Protein 2V7S (pdb70)

Structure (mmCIF, N/CA/C/O backbone):
data_2V7S
#
_entry.id   2V7S
#
_cell.length_a   105.000
_cell.length_b   49.820
_cell.length_c   42.210
_cell.angle_alpha   90.00
_cell.angle_beta   99.43
_cell.angle_gamma   90.00
#
_symmetry.space_group_name_H-M   'C 1 2 1'
#
loop_
_entity.id
_entity.type
_entity.pdbx_description
1 polymer 'PROBABLE CONSERVED LIPOPROTEIN LPPA'
2 non-polymer GLYCEROL
3 water water
#
loop_
_atom_site.group_PDB
_atom_site.id
_atom_site.type_symbol
_atom_site.label_atom_id
_atom_site.label_alt_id
_atom_site.label_comp_id
_atom_site.label_asym_id
_atom_site.label_entity_id
_atom_site.label_seq_id
_atom_site.pdbx_PDB_ins_code
_atom_site.Cartn_x
_atom_site.Cartn_y
_atom_site.Cartn_z
_atom_site.occupancy
_atom_site.B_iso_or_equiv
_atom_site.auth_seq_id
_atom_site.auth_comp_id
_atom_site.auth_asym_id
_atom_site.auth_atom_id
_atom_site.pdbx_PDB_model_num
ATOM 1 N N . PRO A 1 35 ? 16.071 -39.663 0.329 1.00 15.22 39 PRO A N 1
ATOM 2 C CA . PRO A 1 35 ? 14.732 -39.790 0.913 1.00 13.70 39 PRO A CA 1
ATOM 3 C C . PRO A 1 35 ? 14.732 -40.624 2.215 1.00 13.82 39 PRO A C 1
ATOM 4 O O . PRO A 1 35 ? 15.496 -41.586 2.336 1.00 13.31 39 PRO A O 1
ATOM 8 N N . ASP A 1 36 ? 13.900 -40.270 3.198 1.00 13.28 40 ASP A N 1
ATOM 9 C CA . ASP A 1 36 ? 13.827 -41.119 4.384 1.00 12.22 40 ASP A CA 1
ATOM 10 C C . ASP A 1 36 ? 12.875 -42.267 4.097 1.00 10.98 40 ASP A C 1
ATOM 11 O O . ASP A 1 36 ? 12.300 -42.326 3.015 1.00 10.34 40 ASP A O 1
ATOM 16 N N . THR A 1 37 ? 12.736 -43.208 5.022 1.00 10.47 41 THR A N 1
ATOM 17 C CA . THR A 1 37 ? 11.760 -44.319 4.811 1.00 10.56 41 THR A CA 1
ATOM 18 C C . THR A 1 37 ? 10.335 -43.909 4.497 1.00 10.46 41 THR A C 1
ATOM 19 O O . THR A 1 37 ? 9.662 -44.548 3.657 1.00 11.41 41 THR A O 1
ATOM 23 N N . SER A 1 38 ? 9.817 -42.863 5.137 1.00 10.52 42 SER A N 1
ATOM 24 C CA . SER A 1 38 ? 8.433 -42.503 4.826 1.00 11.17 42 SER A CA 1
ATOM 25 C C . SER A 1 38 ? 8.282 -42.056 3.372 1.00 12.58 42 SER A C 1
ATOM 26 O O . SER A 1 38 ? 7.285 -42.373 2.741 1.00 11.40 42 SER A O 1
ATOM 29 N N . ARG A 1 39 ? 9.281 -41.346 2.854 1.00 13.86 43 ARG A N 1
ATOM 30 C CA . ARG A 1 39 ? 9.272 -40.877 1.452 1.00 15.62 43 ARG A CA 1
ATOM 31 C C . ARG A 1 39 ? 9.413 -42.052 0.469 1.00 15.31 43 ARG A C 1
ATOM 32 O O . ARG A 1 39 ? 8.662 -42.157 -0.487 1.00 17.21 43 ARG A O 1
ATOM 37 N N . ARG A 1 40 ? 10.376 -42.924 0.715 1.00 16.02 44 ARG A N 1
ATOM 38 C CA . ARG A 1 40 ? 10.554 -44.142 -0.080 1.00 17.42 44 ARG A CA 1
ATOM 39 C C . ARG A 1 40 ? 9.270 -44.971 -0.156 1.00 18.10 44 ARG A C 1
ATOM 40 O O . ARG A 1 40 ? 8.785 -45.286 -1.249 1.00 19.16 44 ARG A O 1
ATOM 48 N N . LEU A 1 41 ? 8.686 -45.2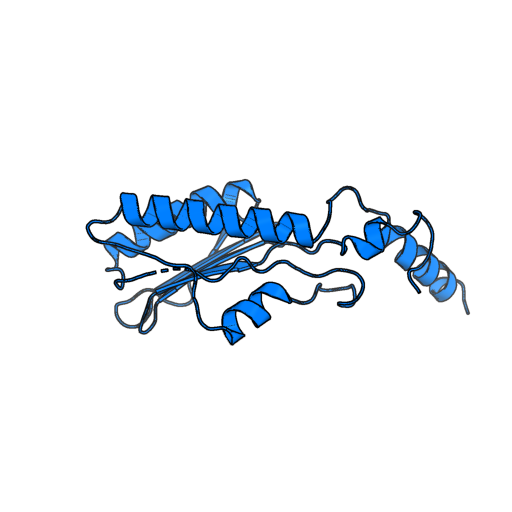97 0.990 1.00 18.44 45 LEU A N 1
ATOM 49 C CA . LEU A 1 41 ? 7.403 -46.034 0.984 1.00 19.37 45 LEU A CA 1
ATOM 50 C C . LEU A 1 41 ? 6.230 -45.329 0.309 1.00 20.47 45 LEU A C 1
ATOM 51 O O . LEU A 1 41 ? 5.445 -45.986 -0.401 1.00 20.60 45 LEU A O 1
ATOM 56 N N . THR A 1 42 ? 6.069 -44.020 0.536 1.00 20.75 46 THR A N 1
ATOM 57 C CA . THR A 1 42 ? 4.988 -43.268 -0.117 1.00 21.54 46 THR A CA 1
ATOM 58 C C . THR A 1 42 ? 5.125 -43.353 -1.653 1.00 21.66 46 THR A C 1
ATOM 59 O O . THR A 1 42 ? 4.124 -43.449 -2.359 1.00 22.05 46 THR A O 1
ATOM 63 N N . GLY A 1 43 ? 6.365 -43.316 -2.147 1.00 22.33 47 GLY A N 1
ATOM 64 C CA . GLY A 1 43 ? 6.674 -43.539 -3.574 1.00 23.02 47 GLY A CA 1
ATOM 65 C C . GLY A 1 43 ? 6.229 -44.915 -4.049 1.00 23.24 47 GLY A C 1
ATOM 66 O O . GLY A 1 43 ? 5.662 -45.052 -5.133 1.00 23.40 47 GLY A O 1
ATOM 67 N N . GLU A 1 44 ? 6.468 -45.941 -3.237 1.00 22.56 48 GLU A N 1
ATOM 68 C CA . GLU A 1 44 ? 6.006 -47.286 -3.554 1.00 22.31 48 GLU A CA 1
ATOM 69 C C . GLU A 1 44 ? 4.493 -47.323 -3.581 1.00 22.18 48 GLU A C 1
ATOM 70 O O . GLU A 1 44 ? 3.894 -47.983 -4.419 1.00 21.51 48 GLU A O 1
ATOM 76 N N . GLN A 1 45 ? 3.881 -46.575 -2.667 1.00 21.69 49 GLN A N 1
ATOM 77 C CA . GLN A 1 45 ? 2.442 -46.583 -2.524 1.00 20.65 49 GLN A CA 1
ATOM 78 C C . GLN A 1 45 ? 1.692 -45.881 -3.659 1.00 20.79 49 GLN A C 1
ATOM 79 O O . GLN A 1 45 ? 0.530 -46.172 -3.849 1.00 20.65 49 GLN A O 1
ATOM 85 N N . LYS A 1 46 ? 2.333 -44.927 -4.343 1.00 20.94 50 LYS A N 1
ATOM 86 C CA . LYS A 1 46 ? 1.758 -44.290 -5.540 1.00 23.19 50 LYS A CA 1
ATOM 87 C C . LYS A 1 46 ? 1.516 -45.362 -6.588 1.00 21.78 50 LYS A C 1
ATOM 88 O O . LYS A 1 46 ? 0.471 -45.385 -7.256 1.00 21.59 50 LYS A O 1
ATOM 94 N N . ILE A 1 47 ? 2.498 -46.249 -6.731 1.00 20.60 51 ILE A N 1
ATOM 95 C CA . ILE A 1 47 ? 2.401 -47.311 -7.701 1.00 21.39 51 ILE A CA 1
ATOM 96 C C . ILE A 1 47 ? 1.300 -48.283 -7.271 1.00 20.84 51 ILE A C 1
ATOM 97 O O . ILE A 1 47 ? 0.439 -48.631 -8.058 1.00 20.51 51 ILE A O 1
ATOM 102 N N . GLN A 1 48 ? 1.323 -48.694 -6.007 1.00 21.21 52 GLN A N 1
ATOM 103 C CA . GLN A 1 48 ? 0.293 -49.584 -5.465 1.00 21.36 52 GLN A CA 1
ATOM 104 C C . GLN A 1 48 ? -1.138 -49.037 -5.606 1.00 20.69 52 GLN A C 1
ATOM 105 O O . GLN A 1 48 ? -2.078 -49.801 -5.870 1.00 19.91 52 GLN A O 1
ATOM 111 N N . LEU A 1 49 ? -1.297 -47.737 -5.409 1.00 20.65 53 LEU A N 1
ATOM 112 C CA . LEU A 1 49 ? -2.603 -47.082 -5.525 1.00 22.64 53 LEU A CA 1
ATOM 113 C C . LEU A 1 49 ? -3.148 -47.280 -6.935 1.00 21.58 53 LEU A C 1
ATOM 114 O O . LEU A 1 49 ? -4.277 -47.753 -7.138 1.00 21.97 53 LEU A O 1
ATOM 119 N N . ILE A 1 50 ? -2.337 -46.913 -7.915 1.00 21.33 54 ILE A N 1
ATOM 120 C CA . ILE A 1 50 ? -2.704 -47.120 -9.313 1.00 22.06 54 ILE A CA 1
ATOM 121 C C . ILE A 1 50 ? -3.042 -48.586 -9.591 1.00 21.72 54 ILE A C 1
ATOM 122 O O . ILE A 1 50 ? -4.116 -48.888 -10.130 1.00 22.03 54 ILE A O 1
ATOM 127 N N . ASP A 1 51 ? -2.154 -49.494 -9.187 1.00 22.59 55 ASP A N 1
ATOM 128 C CA . ASP A 1 51 ? -2.328 -50.924 -9.467 1.00 22.11 55 ASP A CA 1
ATOM 129 C C . ASP A 1 51 ? -3.621 -51.456 -8.854 1.00 22.09 55 ASP A C 1
ATOM 130 O O . ASP A 1 51 ? -4.350 -52.250 -9.475 1.00 19.90 55 ASP A O 1
ATOM 135 N N . SER A 1 52 ? -3.947 -50.981 -7.655 1.00 21.77 56 SER A N 1
ATOM 136 C CA . SER A 1 52 ? -5.190 -51.420 -7.007 1.00 22.84 56 SER A CA 1
ATOM 137 C C . SER A 1 52 ? -6.471 -50.942 -7.713 1.00 21.90 56 SER A C 1
ATOM 138 O O . SER A 1 52 ? -7.566 -51.425 -7.408 1.00 22.22 56 SER A O 1
ATOM 149 N N . ARG A 1 54 ? -6.676 -50.772 -11.205 1.00 20.66 58 ARG A N 1
ATOM 150 C CA . ARG A 1 54 ? -6.727 -51.448 -12.507 1.00 20.91 58 ARG A CA 1
ATOM 151 C C . ARG A 1 54 ? -8.012 -52.267 -12.732 1.00 22.46 58 ARG A C 1
ATOM 152 O O . ARG A 1 54 ? -8.724 -52.114 -13.758 1.00 22.01 58 ARG A O 1
ATOM 160 N N . ASN A 1 55 ? -8.358 -53.084 -11.749 1.00 22.48 59 ASN A N 1
ATOM 161 C CA . ASN A 1 55 ? -9.614 -53.847 -11.792 1.00 24.27 59 ASN A CA 1
ATOM 162 C C . ASN A 1 55 ? -10.916 -53.064 -12.095 1.00 23.96 59 ASN A C 1
ATOM 163 O O . ASN A 1 55 ? -11.941 -53.667 -12.421 1.00 23.12 59 ASN A O 1
ATOM 168 N N . LYS A 1 56 ? -10.897 -51.736 -11.964 1.00 23.92 60 LYS A N 1
ATOM 169 C CA . LYS A 1 56 ? -12.112 -50.959 -12.153 1.00 24.15 60 LYS A CA 1
ATOM 170 C C . LYS A 1 56 ? -12.406 -50.676 -13.613 1.00 23.39 60 LYS A C 1
ATOM 171 O O . LYS A 1 56 ? -13.503 -50.213 -13.938 1.00 22.27 60 LYS A O 1
ATOM 177 N N . GLY A 1 57 ? -11.436 -50.897 -14.499 1.00 21.88 61 GLY A N 1
ATOM 178 C CA . GLY A 1 57 ? -11.673 -50.503 -15.884 1.00 21.14 61 GLY A CA 1
ATOM 179 C C . GLY A 1 57 ? -11.384 -49.036 -16.123 1.00 20.61 61 GLY A C 1
ATOM 180 O O . GLY A 1 57 ? -11.026 -48.325 -15.191 1.00 19.89 61 GLY A O 1
ATOM 181 N N . SER A 1 58 ? -11.557 -48.586 -17.374 1.00 20.11 62 SER A N 1
ATOM 182 C CA . SER A 1 58 ? -11.123 -47.248 -17.816 1.00 18.65 62 SER A CA 1
ATOM 183 C C . SER A 1 58 ? -12.157 -46.171 -17.552 1.00 18.80 62 SER A C 1
ATOM 184 O O . SER A 1 58 ? -13.347 -46.436 -17.458 1.00 18.31 62 SER A O 1
ATOM 187 N N . TYR A 1 59 ? -11.656 -44.958 -17.432 1.00 18.82 63 TYR A N 1
ATOM 188 C CA . TYR A 1 59 ? -12.456 -43.761 -17.405 1.00 18.87 63 TYR A CA 1
ATOM 189 C C . TYR A 1 59 ? -13.305 -43.663 -18.667 1.00 19.33 63 TYR A C 1
ATOM 190 O O . TYR A 1 59 ? -14.444 -43.288 -18.598 1.00 19.58 63 TYR A O 1
ATOM 199 N N . GLU A 1 60 ? -12.727 -44.002 -19.820 1.00 19.23 64 GLU A N 1
ATOM 200 C CA . GLU A 1 60 ? -13.436 -43.921 -21.103 1.00 20.36 64 GLU A CA 1
ATOM 201 C C . GLU A 1 60 ? -14.630 -44.860 -21.122 1.00 19.08 64 GLU A C 1
ATOM 202 O O . GLU A 1 60 ? -15.687 -44.480 -21.585 1.00 18.56 64 GLU A O 1
ATOM 208 N N . ALA A 1 61 ? -14.469 -46.079 -20.606 1.00 17.28 65 ALA A N 1
ATOM 209 C CA . ALA A 1 61 ? -15.610 -47.010 -20.550 1.00 17.23 65 ALA A CA 1
ATOM 210 C C . ALA A 1 61 ? -16.654 -46.502 -19.562 1.00 17.66 65 ALA A C 1
ATOM 211 O O . ALA A 1 61 ? -17.853 -46.564 -19.814 1.00 18.25 65 ALA A O 1
ATOM 213 N N . ALA A 1 62 ? -16.200 -46.037 -18.415 1.00 16.61 66 ALA A N 1
ATOM 214 C CA . ALA A 1 62 ? -17.120 -45.546 -17.384 1.00 18.42 66 ALA A CA 1
ATOM 215 C C . ALA A 1 62 ? -17.969 -44.376 -17.856 1.00 18.38 66 ALA A C 1
ATOM 216 O O . ALA A 1 62 ? -19.105 -44.256 -17.435 1.00 19.39 66 ALA A O 1
ATOM 218 N N . ARG A 1 63 ? -17.381 -43.488 -18.650 1.00 19.28 67 ARG A N 1
ATOM 219 C CA . ARG A 1 63 ? -18.058 -42.283 -19.129 1.00 22.26 67 ARG A CA 1
ATOM 220 C C . ARG A 1 63 ? -19.151 -42.691 -20.103 1.00 22.00 67 ARG A C 1
ATOM 221 O O . ARG A 1 63 ? -20.257 -42.149 -20.063 1.00 22.45 67 ARG A O 1
ATOM 229 N N . GLU A 1 64 ? -18.828 -43.642 -20.980 1.00 20.89 68 GLU A N 1
ATOM 230 C CA . GLU A 1 64 ? -19.800 -44.231 -21.901 1.00 23.09 68 GL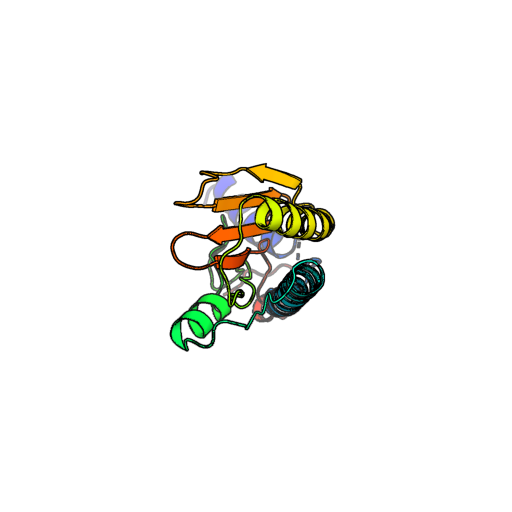U A CA 1
ATOM 231 C C . GLU A 1 64 ? -21.021 -44.827 -21.173 1.00 20.85 68 GLU A C 1
ATOM 232 O O . GLU A 1 64 ? -22.193 -44.570 -21.544 1.00 21.40 68 GLU A O 1
ATOM 238 N N . ARG A 1 65 ? -20.742 -45.605 -20.143 1.00 18.80 69 ARG A N 1
ATOM 239 C CA . ARG A 1 65 ? -21.764 -46.298 -19.373 1.00 19.54 69 ARG A CA 1
ATOM 240 C C . ARG A 1 65 ? -22.603 -45.336 -18.540 1.00 18.50 69 ARG A C 1
ATOM 241 O O . ARG A 1 65 ? -23.803 -45.528 -18.361 1.00 17.27 69 ARG A O 1
ATOM 249 N N . LEU A 1 66 ? -21.955 -44.300 -18.035 1.00 19.39 70 LEU A N 1
ATOM 250 C CA . LEU A 1 66 ? -22.678 -43.310 -17.269 1.00 20.91 70 LEU A CA 1
ATOM 251 C C . LEU A 1 66 ? -23.562 -42.494 -18.169 1.00 20.42 70 LEU A C 1
ATOM 252 O O . LEU A 1 66 ? -24.663 -42.141 -17.770 1.00 20.4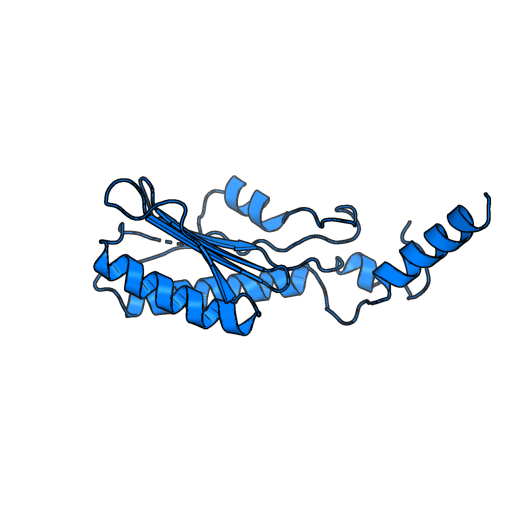5 70 LEU A O 1
ATOM 257 N N . THR A 1 67 ? -23.097 -42.195 -19.381 1.00 20.28 71 THR A N 1
ATOM 258 C CA . THR A 1 67 ? -23.972 -41.483 -20.349 1.00 21.58 71 THR A CA 1
ATOM 259 C C . THR A 1 67 ? -25.183 -42.342 -20.719 1.00 20.98 71 THR A C 1
ATOM 260 O O . THR A 1 67 ? -26.313 -41.819 -20.816 1.00 21.88 71 THR A O 1
ATOM 264 N N . ALA A 1 68 ? -24.961 -43.646 -20.904 1.00 19.99 72 ALA A N 1
ATOM 265 C CA . ALA A 1 68 ? -26.087 -44.589 -21.123 1.00 21.07 72 ALA A CA 1
ATOM 266 C C . ALA A 1 68 ? -27.074 -44.554 -19.942 1.00 21.07 72 ALA A C 1
ATOM 267 O O . ALA A 1 68 ? -28.273 -44.651 -20.136 1.00 21.02 72 ALA A O 1
ATOM 269 N N . THR A 1 69 ? -26.557 -44.438 -18.734 1.00 20.69 73 THR A N 1
ATOM 270 C CA . THR A 1 69 ? -27.422 -44.400 -17.542 1.00 21.40 73 THR A CA 1
ATOM 271 C C . THR A 1 69 ? -28.223 -43.107 -17.518 1.00 20.84 73 THR A C 1
ATOM 272 O O . THR A 1 69 ? -29.396 -43.108 -17.148 1.00 20.93 73 THR A O 1
ATOM 276 N N . ALA A 1 70 ? -27.590 -42.004 -17.907 1.00 20.41 74 ALA A N 1
ATOM 277 C CA . ALA A 1 70 ? -28.317 -40.731 -17.986 1.00 21.21 74 ALA A CA 1
ATOM 278 C C . ALA A 1 70 ? -29.487 -40.847 -18.951 1.00 21.61 74 ALA A C 1
ATOM 279 O O . ALA A 1 70 ? -30.583 -40.334 -18.638 1.00 20.54 74 ALA A O 1
ATOM 281 N N . ARG A 1 71 ? -29.239 -41.458 -20.126 1.00 21.05 75 ARG A N 1
ATOM 282 C CA . ARG A 1 71 ? -30.292 -41.747 -21.133 1.00 21.88 75 ARG A CA 1
ATOM 283 C C . ARG A 1 71 ? -31.414 -42.568 -20.484 1.00 21.21 75 ARG A C 1
ATOM 284 O O . ARG A 1 71 ? -32.586 -42.253 -20.622 1.00 20.42 75 ARG A O 1
ATOM 292 N N . ILE A 1 72 ? -31.042 -43.629 -19.782 1.00 19.55 76 ILE A N 1
ATOM 293 C CA . ILE A 1 72 ? -32.041 -44.480 -19.140 1.00 19.94 76 ILE A CA 1
ATOM 294 C C . ILE A 1 72 ? -32.930 -43.672 -18.193 1.00 20.21 76 ILE A C 1
ATOM 295 O O . ILE A 1 72 ? -34.173 -43.844 -18.191 1.00 20.65 76 ILE A O 1
ATOM 300 N N . ILE A 1 73 ? -32.299 -42.852 -17.357 1.00 19.01 77 ILE A N 1
ATOM 301 C CA . ILE A 1 73 ? -33.042 -42.032 -16.390 1.00 20.02 77 ILE A CA 1
ATOM 302 C C . ILE A 1 73 ? -33.970 -41.055 -17.140 1.00 20.15 77 ILE A C 1
ATOM 303 O O . ILE A 1 73 ? -35.151 -40.920 -16.800 1.00 19.58 77 ILE A O 1
ATOM 308 N N . ALA A 1 74 ? -33.399 -40.343 -18.109 1.00 19.57 78 ALA A N 1
ATOM 309 C CA . ALA A 1 74 ? -34.131 -39.319 -18.855 1.00 21.01 78 ALA A CA 1
ATOM 310 C C . ALA A 1 74 ? -35.332 -39.952 -19.570 1.00 20.65 78 ALA A C 1
ATOM 311 O O . ALA A 1 74 ? -36.416 -39.371 -19.576 1.00 22.36 78 ALA A O 1
ATOM 313 N N . ASP A 1 75 ? -35.137 -41.125 -20.172 1.00 19.28 79 ASP A N 1
ATOM 314 C CA . ASP A 1 75 ? -36.219 -41.860 -20.857 1.00 21.38 79 ASP A CA 1
ATOM 315 C C . ASP A 1 75 ? -37.337 -42.275 -19.912 1.00 20.87 79 ASP A C 1
A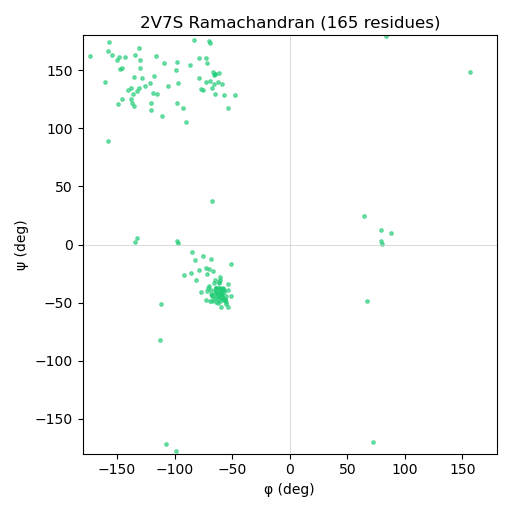TOM 316 O O . ASP A 1 75 ? -38.494 -42.061 -20.217 1.00 22.64 79 ASP A O 1
ATOM 321 N N . ARG A 1 76 ? -36.980 -42.831 -18.774 1.00 20.59 80 ARG A N 1
ATOM 322 C CA . ARG A 1 76 ? -37.921 -43.259 -17.744 1.00 21.94 80 ARG A CA 1
ATOM 323 C C . ARG A 1 76 ? -38.656 -42.011 -17.179 1.00 21.58 80 ARG A C 1
ATOM 324 O O . ARG A 1 76 ? -39.859 -42.042 -16.927 1.00 20.72 80 ARG A O 1
ATOM 332 N N . VAL A 1 77 ? -37.920 -40.913 -17.015 1.00 22.27 81 VAL A N 1
ATOM 333 C CA . VAL A 1 77 ? -38.535 -39.672 -16.514 1.00 24.14 81 VAL A CA 1
ATOM 334 C C . VAL A 1 77 ? -39.567 -39.162 -17.504 1.00 25.16 81 VAL A C 1
ATOM 335 O O . VAL A 1 77 ? -40.701 -38.864 -17.133 1.00 25.59 81 VAL A O 1
ATOM 339 N N . SER A 1 78 ? -39.173 -39.077 -18.764 1.00 26.87 82 SER A N 1
ATOM 340 C CA . SER A 1 78 ? -40.064 -38.634 -19.840 1.00 28.30 82 SER A CA 1
ATOM 341 C C . SER A 1 78 ? -41.268 -39.559 -20.013 1.00 28.92 82 SER A C 1
ATOM 342 O O . SER A 1 78 ? -42.368 -39.095 -20.345 1.00 30.58 82 SER A O 1
ATOM 345 N N . ALA A 1 79 ? -41.086 -40.854 -19.770 1.00 28.40 83 ALA A N 1
ATOM 346 C CA . ALA A 1 79 ? -42.200 -41.794 -19.893 1.00 28.99 83 ALA A CA 1
ATOM 347 C C . ALA A 1 79 ? -43.150 -41.776 -18.679 1.00 29.23 83 ALA A C 1
ATOM 348 O O . ALA A 1 79 ? -44.324 -42.147 -18.785 1.00 29.51 83 ALA A O 1
ATOM 350 N N . ALA A 1 80 ? -42.658 -41.312 -17.535 1.00 28.87 84 ALA A N 1
ATOM 351 C CA . ALA A 1 80 ? -43.472 -41.241 -16.325 1.00 28.46 84 ALA A CA 1
ATOM 352 C C . ALA A 1 80 ? -44.274 -39.935 -16.303 1.00 28.42 84 ALA A C 1
ATOM 353 O O . ALA A 1 80 ? -45.323 -39.854 -15.651 1.00 27.81 84 ALA A O 1
ATOM 355 N N . ILE A 1 81 ? -43.778 -38.922 -17.016 1.00 28.05 85 ILE A N 1
ATOM 356 C CA . ILE A 1 81 ? -44.325 -37.553 -16.933 1.00 29.42 85 ILE A CA 1
ATOM 357 C C . ILE A 1 81 ? -44.855 -36.995 -18.271 1.00 29.30 85 ILE A C 1
ATOM 358 O O . ILE A 1 81 ? -44.060 -36.750 -19.199 1.00 28.51 85 ILE A O 1
ATOM 363 N N . PRO A 1 82 ? -46.193 -36.731 -18.337 1.00 30.21 86 PRO A N 1
ATOM 364 C CA . PRO A 1 82 ? -46.943 -36.352 -19.550 1.00 30.22 86 PRO A CA 1
ATOM 365 C C . PRO A 1 82 ? -46.347 -35.163 -20.258 1.00 30.05 86 PRO A C 1
ATOM 366 O O . PRO A 1 82 ? -46.251 -34.068 -19.678 1.00 30.89 86 PRO A O 1
ATOM 370 N N . GLY A 1 83 ? -45.905 -35.381 -21.486 1.00 29.23 87 GLY A N 1
ATOM 371 C CA . GLY A 1 83 ? -45.379 -34.290 -22.294 1.00 28.42 87 GLY A CA 1
ATOM 372 C C . GLY A 1 83 ? -43.942 -33.896 -21.990 1.00 27.91 87 GLY A C 1
ATOM 373 O O . GLY A 1 83 ? -43.424 -32.971 -22.612 1.00 28.08 87 GLY A O 1
ATOM 374 N N . GLN A 1 84 ? -43.286 -34.576 -21.043 1.00 26.34 88 GLN A N 1
ATOM 375 C CA . GLN A 1 84 ? -41.869 -34.277 -20.802 1.00 25.64 88 GLN A CA 1
ATOM 376 C C . GLN A 1 84 ? -40.984 -34.815 -21.937 1.00 24.67 88 GLN A C 1
ATOM 377 O O . GLN A 1 84 ? -41.231 -35.886 -22.495 1.00 23.98 88 GLN A O 1
ATOM 383 N N . THR A 1 85 ? -39.994 -34.020 -22.314 1.00 22.93 89 THR A N 1
ATOM 384 C CA . THR A 1 85 ? -39.031 -34.397 -23.339 1.00 22.07 89 THR A CA 1
ATOM 385 C C . THR A 1 85 ? -37.597 -34.117 -22.811 1.00 21.34 89 THR A C 1
ATOM 386 O O . THR A 1 85 ? -37.415 -33.450 -21.785 1.00 19.41 89 THR A O 1
ATOM 390 N N . TRP A 1 86 ? -36.597 -34.614 -23.521 1.00 20.58 90 TRP A N 1
ATOM 391 C CA . TRP A 1 86 ? -35.208 -34.373 -23.149 1.00 21.36 90 TRP A CA 1
ATOM 392 C C . TRP A 1 86 ? -34.298 -34.470 -24.355 1.00 21.16 90 TRP A C 1
ATOM 393 O O . TRP A 1 86 ? -34.672 -35.016 -25.394 1.00 19.35 90 TRP A O 1
ATOM 404 N N . LYS A 1 87 ? -33.096 -33.923 -24.198 1.00 19.85 91 LYS A N 1
ATOM 405 C CA . LYS A 1 87 ? -32.002 -34.149 -25.152 1.00 21.13 91 LYS A CA 1
ATOM 406 C C . LYS A 1 87 ? -30.686 -34.060 -24.376 1.00 20.89 91 LYS A C 1
ATOM 407 O O . LYS A 1 87 ? -30.637 -33.456 -23.292 1.00 20.29 91 LYS A O 1
ATOM 413 N N . PHE A 1 88 ? -29.632 -34.657 -24.930 1.00 20.05 92 PHE A N 1
ATOM 414 C CA . PHE A 1 88 ? -28.309 -34.342 -24.501 1.00 20.90 92 PHE A CA 1
ATOM 415 C C . PHE A 1 88 ? -28.026 -32.921 -24.914 1.00 19.76 92 PHE A C 1
ATOM 416 O O . PHE A 1 88 ? -28.343 -32.510 -26.008 1.00 20.45 92 PHE A O 1
ATOM 424 N N . ASP A 1 89 ? -27.457 -32.151 -24.006 1.00 20.91 93 ASP A N 1
ATOM 425 C CA . ASP A 1 89 ? -27.124 -30.763 -24.281 1.00 21.23 93 ASP A CA 1
ATOM 426 C C . ASP A 1 89 ? -26.199 -30.741 -25.492 1.00 22.20 93 ASP A C 1
ATOM 427 O O . ASP A 1 89 ? -25.193 -31.423 -25.517 1.00 23.52 93 ASP A O 1
ATOM 432 N N . ASP A 1 90 ? -26.538 -29.930 -26.478 1.00 21.73 94 ASP A N 1
ATOM 433 C CA . ASP A 1 90 ? -25.796 -29.899 -27.720 1.00 22.79 94 ASP A CA 1
ATOM 434 C C . ASP A 1 90 ? -24.752 -28.768 -27.752 1.00 21.33 94 ASP A C 1
ATOM 435 O O . ASP A 1 90 ? -24.052 -28.602 -28.748 1.00 20.92 94 ASP A O 1
ATOM 440 N N . ASP A 1 91 ? -24.631 -28.004 -26.670 1.00 19.50 95 ASP A N 1
ATOM 441 C CA . ASP A 1 91 ? -23.660 -26.896 -26.695 1.00 18.57 95 ASP A CA 1
ATOM 442 C C . ASP A 1 91 ? -22.247 -27.471 -26.809 1.00 17.98 95 ASP A C 1
ATOM 443 O O . ASP A 1 91 ? -21.897 -28.367 -26.038 1.00 17.26 95 ASP A O 1
ATOM 448 N N . PRO A 1 92 ? -21.449 -26.972 -27.774 1.00 17.10 96 PRO A N 1
ATOM 449 C CA . PRO A 1 92 ? -20.147 -27.618 -28.032 1.00 16.96 96 PRO A CA 1
ATOM 450 C C . PRO A 1 92 ? -19.175 -27.499 -26.853 1.00 16.96 96 PRO A C 1
ATOM 451 O O . PRO A 1 92 ? -18.387 -28.422 -26.605 1.00 17.20 96 PRO A O 1
ATOM 455 N N . ASN A 1 93 ? -19.277 -26.423 -26.071 1.00 15.81 97 ASN A N 1
ATOM 456 C CA . ASN A 1 93 ? -18.408 -26.313 -24.897 1.00 16.39 97 ASN A CA 1
ATOM 457 C C . ASN A 1 93 ? -18.880 -27.069 -23.685 1.00 17.04 97 ASN A C 1
ATOM 458 O O . ASN A 1 93 ? -18.061 -27.562 -22.910 1.00 18.02 97 ASN A O 1
ATOM 463 N N . ILE A 1 94 ? -20.190 -27.217 -23.524 1.00 16.85 98 ILE A N 1
ATOM 464 C CA . ILE A 1 94 ? -20.677 -28.198 -22.547 1.00 17.78 98 ILE A CA 1
ATOM 465 C C . ILE A 1 94 ? -20.182 -29.618 -22.908 1.00 18.67 98 ILE A C 1
ATOM 466 O O . ILE A 1 94 ? -19.756 -30.393 -22.028 1.00 17.69 98 ILE A O 1
ATOM 471 N N . GLN A 1 95 ? -20.263 -29.956 -24.200 1.00 20.10 99 GLN A N 1
ATOM 472 C CA . GLN A 1 95 ? -19.871 -31.299 -24.654 1.00 21.76 99 GLN A CA 1
ATOM 473 C C . GLN A 1 95 ? -18.396 -31.517 -24.325 1.00 21.39 99 GLN A C 1
ATOM 474 O O . GLN A 1 95 ? -18.050 -32.561 -23.815 1.00 21.53 99 GLN A O 1
ATOM 480 N N . GLN A 1 96 ? -17.547 -30.530 -24.627 1.00 21.66 100 GLN A N 1
ATOM 481 C CA . GLN A 1 96 ? -16.120 -30.669 -24.364 1.00 22.46 100 GLN A CA 1
ATOM 482 C C . GLN A 1 96 ? -15.844 -30.791 -22.865 1.00 22.19 100 GLN A C 1
ATOM 483 O O . GLN A 1 96 ? -15.064 -31.614 -22.454 1.00 21.59 100 GLN A O 1
ATOM 489 N N . SER A 1 97 ? -16.487 -29.944 -22.068 1.00 22.09 101 SER A N 1
ATOM 490 C CA . SER A 1 97 ? -16.359 -29.998 -20.620 1.00 23.50 101 SER A CA 1
ATOM 491 C C . SER A 1 97 ? -16.759 -31.356 -20.040 1.00 23.18 101 SER A C 1
ATOM 492 O O . SER A 1 97 ? -16.021 -31.937 -19.229 1.00 24.16 101 SER A O 1
ATOM 495 N N . ASP A 1 98 ? -17.907 -31.8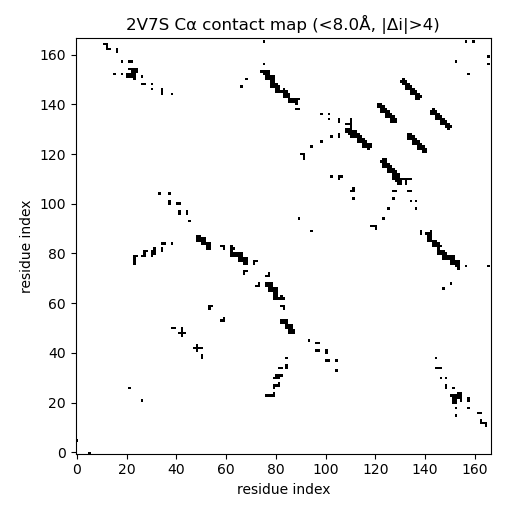84 -20.450 1.00 22.93 102 ASP A N 1
ATOM 496 C CA . ASP A 1 98 ? -18.318 -33.199 -19.967 1.00 23.88 102 ASP A CA 1
ATOM 497 C C . ASP A 1 98 ? -17.300 -34.262 -20.375 1.00 23.61 102 ASP A C 1
ATOM 498 O O . ASP A 1 98 ? -16.924 -35.089 -19.562 1.00 24.77 102 ASP A O 1
ATOM 503 N N . ARG A 1 99 ? -16.865 -34.190 -21.626 1.00 23.70 103 ARG A N 1
ATOM 504 C CA . ARG A 1 99 ? -15.872 -35.120 -22.197 1.00 26.53 103 ARG A CA 1
ATOM 505 C C . ARG A 1 99 ? -14.575 -35.167 -21.367 1.00 25.34 103 ARG A C 1
ATOM 506 O O . ARG A 1 99 ? -14.044 -36.239 -21.072 1.00 25.82 103 ARG A O 1
ATOM 514 N N . ASN A 1 100 ? -14.098 -34.002 -20.969 1.00 25.43 104 ASN A N 1
ATOM 515 C CA . ASN A 1 100 ? -12.885 -33.867 -20.144 1.00 25.62 104 ASN A CA 1
ATOM 516 C C . ASN A 1 100 ? -12.971 -34.425 -18.713 1.00 24.86 104 ASN A C 1
ATOM 517 O O . ASN A 1 100 ? -11.943 -34.682 -18.079 1.00 24.83 104 ASN A O 1
ATOM 522 N N . GLY A 1 101 ? -14.184 -34.540 -18.184 1.00 24.08 105 GLY A N 1
ATOM 523 C CA . GLY A 1 101 ? -14.414 -35.074 -16.842 1.00 22.75 105 GLY A CA 1
ATOM 524 C C . GLY A 1 101 ? -14.001 -34.169 -15.676 1.00 22.97 105 GLY A C 1
ATOM 525 O O . GLY A 1 101 ? -13.687 -32.998 -15.869 1.00 22.81 105 GLY A O 1
ATOM 526 N N . ALA A 1 102 ? -14.016 -34.714 -14.461 1.00 22.94 106 ALA A N 1
ATOM 527 C CA . ALA A 1 102 ? -13.676 -33.953 -13.277 1.00 23.95 106 ALA A CA 1
ATOM 528 C C . ALA A 1 102 ? -12.420 -34.566 -12.660 1.00 23.64 106 ALA A C 1
ATOM 529 O O . ALA A 1 102 ? -12.057 -35.709 -12.976 1.00 23.55 106 ALA A O 1
ATOM 531 N N . LEU A 1 103 ? -11.757 -33.804 -11.795 1.00 22.54 107 LEU A N 1
ATOM 532 C CA . LEU A 1 103 ? -10.577 -34.286 -11.101 1.00 22.89 107 LEU A CA 1
ATOM 533 C C . LEU A 1 103 ? -10.895 -35.362 -10.073 1.00 22.41 107 LEU A C 1
ATOM 534 O O . LEU A 1 103 ? -11.873 -35.238 -9.346 1.00 19.74 107 LEU A O 1
ATOM 539 N N . CYS A 1 104 ? -10.028 -36.366 -9.979 1.00 22.08 108 CYS A N 1
ATOM 540 C CA . CYS A 1 104 ? -10.001 -37.242 -8.793 1.00 24.58 108 CYS A CA 1
ATOM 541 C C . CYS A 1 104 ? -9.427 -36.501 -7.584 1.00 25.59 108 CYS A C 1
ATOM 542 O O . CYS A 1 104 ? -8.657 -35.544 -7.730 1.00 25.42 108 CYS A O 1
ATOM 545 N N . ASP A 1 105 ? -9.795 -36.984 -6.399 1.00 26.65 109 ASP A N 1
ATOM 546 C CA . ASP A 1 105 ? -9.354 -36.428 -5.123 1.00 28.70 109 ASP A CA 1
ATOM 547 C C . ASP A 1 105 ? -7.831 -36.495 -4.971 1.00 28.65 109 ASP A C 1
ATOM 548 O O . ASP A 1 105 ? -7.208 -35.552 -4.502 1.00 28.16 109 ASP A O 1
ATOM 553 N N . LYS A 1 106 ? -7.228 -37.602 -5.416 1.00 28.17 110 LYS A N 1
ATOM 554 C CA . LYS A 1 106 ? -5.843 -37.890 -5.024 1.00 28.31 110 LYS A CA 1
ATOM 555 C C . LYS A 1 106 ? -4.914 -38.304 -6.163 1.00 27.59 110 LYS A C 1
ATOM 556 O O . LYS A 1 106 ? -3.757 -38.650 -5.934 1.00 28.53 110 LYS A O 1
ATOM 562 N N . LEU A 1 107 ? -5.411 -38.248 -7.388 1.00 26.54 111 LEU A N 1
ATOM 563 C CA . LEU A 1 107 ? -4.613 -38.560 -8.561 1.00 25.40 111 LEU A CA 1
ATOM 564 C C . LEU A 1 107 ? -4.752 -37.420 -9.536 1.00 24.66 111 LEU A C 1
ATOM 565 O O . LEU A 1 107 ? -5.837 -36.838 -9.643 1.00 23.96 111 LEU A O 1
ATOM 570 N N . THR A 1 108 ? -3.669 -37.100 -10.239 1.00 23.67 112 THR A N 1
ATOM 571 C CA . THR A 1 108 ? -3.720 -36.080 -11.274 1.00 24.27 112 THR A CA 1
ATOM 572 C C . THR A 1 108 ? -4.462 -36.505 -12.556 1.00 24.17 112 THR A C 1
ATOM 573 O O . THR A 1 108 ? -4.664 -37.712 -12.841 1.00 23.51 112 THR A O 1
ATOM 577 N N . ALA A 1 109 ? -4.866 -35.498 -13.323 1.00 23.83 113 ALA A N 1
ATOM 578 C CA . ALA A 1 109 ? -5.739 -35.679 -14.484 1.00 24.45 113 ALA A CA 1
ATOM 579 C C . ALA A 1 109 ? -5.077 -36.417 -15.646 1.00 24.39 113 ALA A C 1
ATOM 580 O O . ALA A 1 109 ? -5.756 -36.819 -16.581 1.00 24.94 113 ALA A O 1
ATOM 582 N N . ASP A 1 110 ? -3.764 -36.584 -15.599 1.00 24.04 114 ASP A N 1
ATOM 583 C CA . ASP A 1 110 ? -3.058 -37.399 -16.606 1.00 24.44 114 ASP A CA 1
ATOM 584 C C . ASP A 1 110 ? -3.057 -38.898 -16.251 1.00 23.28 114 ASP A C 1
ATOM 585 O O . ASP A 1 110 ? -2.584 -39.757 -17.026 1.00 23.47 114 ASP A O 1
ATOM 590 N N . ILE A 1 111 ? -3.552 -39.197 -15.067 1.00 21.40 115 ILE A N 1
ATOM 591 C CA . ILE A 1 111 ? -3.593 -40.569 -14.566 1.00 20.89 115 ILE A CA 1
ATOM 592 C C . ILE A 1 111 ? -5.012 -41.121 -14.447 1.00 19.81 115 ILE A C 1
ATOM 593 O O . ILE A 1 111 ? -5.275 -42.235 -14.873 1.00 19.09 115 ILE A O 1
ATOM 598 N N . ALA A 1 112 ? -5.888 -40.370 -13.778 1.00 18.13 116 ALA A N 1
ATOM 599 C CA . ALA A 1 112 ? -7.248 -40.816 -13.524 1.00 19.20 116 ALA A CA 1
ATOM 600 C C . ALA A 1 112 ? -8.182 -39.597 -13.519 1.00 18.91 116 ALA A C 1
ATOM 601 O O . ALA A 1 112 ? -7.732 -38.494 -13.239 1.00 19.15 116 ALA A O 1
ATOM 603 N N . ARG A 1 113 ? -9.442 -39.805 -13.893 1.00 20.12 117 ARG A N 1
ATOM 604 C CA . ARG A 1 113 ? -10.473 -38.742 -13.872 1.00 21.26 117 ARG A CA 1
ATOM 605 C C . ARG A 1 113 ? -11.780 -39.368 -13.450 1.00 20.92 117 ARG A C 1
ATOM 606 O O . ARG A 1 113 ? -11.953 -40.594 -13.542 1.00 20.12 117 ARG A O 1
ATOM 614 N N . ARG A 1 114 ? -12.705 -38.509 -13.016 1.00 20.97 118 ARG A N 1
ATOM 615 C CA . ARG A 1 114 ? -14.056 -38.918 -12.683 1.00 20.87 118 ARG A CA 1
ATOM 616 C C . ARG A 1 114 ? -14.910 -38.592 -13.920 1.00 20.90 118 ARG A C 1
ATOM 617 O O . ARG A 1 114 ? -14.917 -37.418 -14.381 1.00 18.73 118 ARG A O 1
ATOM 625 N N . PRO A 1 115 ? -15.586 -39.618 -14.500 1.00 21.16 119 PRO A N 1
ATOM 626 C CA . PRO A 1 115 ? -16.399 -39.332 -15.689 1.00 21.46 119 PRO A CA 1
ATOM 627 C C . PRO A 1 115 ? -17.590 -38.447 -15.357 1.00 22.48 119 PRO A C 1
ATOM 628 O O . PRO A 1 115 ? -18.102 -38.501 -14.246 1.00 22.30 119 PRO A O 1
ATOM 632 N N . ILE A 1 116 ? -17.984 -37.625 -16.331 1.00 22.26 120 ILE A N 1
ATOM 633 C CA . ILE A 1 116 ? -19.186 -36.817 -16.243 1.00 22.21 120 ILE A CA 1
ATOM 634 C C . ILE A 1 116 ? -20.029 -37.266 -17.432 1.00 21.75 120 ILE A C 1
ATOM 635 O O . ILE A 1 116 ? -19.591 -37.241 -18.609 1.00 20.41 120 ILE A O 1
ATOM 640 N N . ALA A 1 117 ? -21.220 -37.741 -17.137 1.00 22.18 121 ALA A N 1
ATOM 641 C CA . ALA A 1 117 ? -22.111 -38.203 -18.202 1.00 22.03 121 ALA A CA 1
ATOM 642 C C . ALA A 1 117 ? -22.511 -36.989 -19.104 1.00 22.70 121 ALA A C 1
ATOM 643 O O . ALA A 1 117 ? -22.615 -35.834 -18.603 1.00 22.48 121 ALA A O 1
ATOM 645 N N . ASN A 1 118 ? -22.709 -37.194 -20.418 1.00 22.11 122 ASN A N 1
ATOM 646 C CA . ASN A 1 118 ? -23.213 -36.075 -21.246 1.00 22.50 122 ASN A CA 1
ATOM 647 C C . ASN A 1 118 ? -24.411 -35.460 -20.506 1.00 22.09 122 ASN A C 1
ATOM 648 O O . ASN A 1 118 ? -25.316 -36.196 -20.093 1.00 21.33 122 ASN A O 1
ATOM 653 N N . SER A 1 119 ? -24.389 -34.140 -20.325 1.00 21.57 123 SER A N 1
ATOM 654 C CA . SER A 1 119 ? -25.478 -33.401 -19.680 1.00 22.06 123 SER A CA 1
ATOM 655 C C . SER A 1 119 ? -26.826 -33.582 -20.411 1.00 20.81 123 SER A C 1
ATOM 656 O O . SER A 1 119 ? -26.890 -33.559 -21.631 1.00 20.38 123 SER A O 1
ATOM 659 N N . VAL A 1 120 ? -27.883 -33.757 -19.626 1.00 20.17 124 VAL A N 1
ATOM 660 C CA . VAL A 1 120 ? -29.229 -33.971 -20.117 1.00 19.63 124 VAL A CA 1
ATOM 661 C C . VAL A 1 120 ? -29.998 -32.680 -19.833 1.00 20.84 124 VAL A C 1
ATOM 662 O O . VAL A 1 120 ? -29.921 -32.167 -18.711 1.00 18.65 124 VAL A O 1
ATOM 674 N N . PHE A 1 122 ? -33.917 -31.078 -19.923 1.00 20.08 126 PHE A N 1
ATOM 675 C CA . PHE A 1 122 ? -35.338 -31.452 -20.101 1.00 18.89 126 PHE A CA 1
ATOM 676 C C . PHE A 1 122 ? -36.059 -30.303 -20.825 1.00 18.55 126 PHE A C 1
ATOM 677 O O . PHE A 1 122 ? -35.621 -29.169 -20.755 1.00 18.80 126 PHE A O 1
ATOM 685 N N . GLY A 1 123 ? -37.108 -30.628 -21.567 1.00 18.83 127 GLY A N 1
ATOM 686 C CA . GLY A 1 123 ? -37.826 -29.645 -22.379 1.00 17.56 127 GLY A CA 1
ATOM 687 C C . GLY A 1 123 ? -38.644 -28.715 -21.505 1.00 18.34 127 GLY A C 1
ATOM 688 O O . GLY A 1 123 ? -38.608 -27.468 -21.668 1.00 19.44 127 GLY A O 1
ATOM 689 N N . ALA A 1 124 ? -39.389 -29.310 -20.586 1.00 17.57 128 ALA A N 1
ATOM 690 C CA . ALA A 1 124 ? -40.285 -28.559 -19.697 1.00 17.88 128 ALA A CA 1
ATOM 691 C C . ALA A 1 124 ? -39.744 -28.543 -18.274 1.00 17.93 128 ALA A C 1
ATOM 692 O O . ALA A 1 124 ? -38.965 -29.452 -17.879 1.00 18.46 128 ALA A O 1
ATOM 694 N N . THR A 1 125 ? -40.146 -27.541 -17.493 1.00 17.73 129 THR A N 1
ATOM 695 C CA . THR A 1 125 ? -39.819 -27.590 -16.066 1.00 18.88 129 THR A CA 1
ATOM 696 C C . THR A 1 125 ? -40.814 -28.550 -15.378 1.00 18.75 129 THR A C 1
ATOM 697 O O . THR A 1 125 ? -41.900 -28.813 -15.912 1.00 18.20 129 THR A O 1
ATOM 701 N N . PHE A 1 126 ? -40.443 -29.023 -14.198 1.00 17.14 130 PHE A N 1
ATOM 702 C CA . PHE A 1 126 ? -41.250 -29.959 -13.425 1.00 17.62 130 PHE A CA 1
ATOM 703 C C . PHE A 1 126 ? -42.057 -29.183 -12.396 1.00 17.98 130 PHE A C 1
ATOM 704 O O . PHE A 1 126 ? -41.543 -28.237 -11.794 1.00 16.95 130 PHE A O 1
ATOM 712 N N . SER A 1 127 ? -43.319 -29.570 -12.204 1.00 18.88 131 SER A N 1
ATOM 713 C CA . SER A 1 127 ? -44.076 -29.152 -11.021 1.00 19.43 131 SER A CA 1
ATOM 714 C C . SER A 1 127 ? -43.465 -29.866 -9.805 1.00 19.50 131 SER A C 1
ATOM 715 O O . SER A 1 127 ? -42.600 -30.730 -9.959 1.00 18.58 131 SER A O 1
ATOM 718 N N . ALA A 1 128 ? -43.921 -29.511 -8.599 1.00 19.79 132 ALA A N 1
ATOM 719 C CA . ALA A 1 128 ? -43.474 -30.194 -7.370 1.00 20.77 132 ALA A CA 1
ATOM 720 C C . ALA A 1 128 ? -43.768 -31.691 -7.401 1.00 21.16 132 ALA A C 1
ATOM 721 O O . ALA A 1 128 ? -42.897 -32.517 -7.083 1.00 20.60 132 ALA A O 1
ATOM 723 N N . GLU A 1 129 ? -44.970 -32.051 -7.842 1.00 20.82 133 GLU A N 1
ATOM 724 C CA . GLU A 1 129 ? -45.350 -33.476 -7.912 1.00 21.50 133 GLU A CA 1
ATOM 725 C C . GLU A 1 129 ? -44.520 -34.250 -8.945 1.00 21.19 133 GLU A C 1
ATOM 726 O O . GLU A 1 129 ? -44.026 -35.359 -8.673 1.00 20.72 133 GLU A O 1
ATOM 729 N N . ASP A 1 130 ? -44.376 -33.682 -10.130 1.00 20.78 134 ASP A N 1
ATOM 730 C CA . ASP A 1 130 ? -43.592 -34.334 -11.159 1.00 21.34 134 ASP A CA 1
ATOM 731 C C . ASP A 1 130 ? -42.119 -34.419 -10.771 1.00 19.91 134 ASP A C 1
ATOM 732 O O . ASP A 1 130 ? -41.435 -35.375 -11.122 1.00 19.78 134 ASP A O 1
ATOM 737 N N . PHE A 1 131 ? -41.640 -33.423 -10.046 1.00 19.85 135 PHE A N 1
ATOM 738 C CA . PHE A 1 131 ? -40.260 -33.432 -9.585 1.00 19.36 135 PHE A CA 1
ATOM 739 C C . PHE A 1 131 ? -39.986 -34.612 -8.636 1.00 19.76 135 PHE A C 1
ATOM 740 O O . PHE A 1 131 ? -38.967 -35.278 -8.777 1.00 18.17 135 PHE A O 1
ATOM 748 N N . LYS A 1 132 ? -40.903 -34.865 -7.703 1.00 19.76 136 LYS A N 1
ATOM 749 C CA . LYS A 1 132 ? -40.776 -36.004 -6.795 1.00 21.52 136 LYS A CA 1
ATOM 750 C C . LYS A 1 132 ? -40.761 -37.304 -7.587 1.00 20.47 136 LYS A C 1
ATOM 751 O O . LYS A 1 132 ? -39.997 -38.207 -7.276 1.00 21.00 136 LYS A O 1
ATOM 757 N N . ILE A 1 133 ? -41.606 -37.412 -8.610 1.00 20.40 137 ILE A N 1
ATOM 758 C CA . ILE A 1 133 ? -41.577 -38.599 -9.463 1.00 20.34 137 ILE A CA 1
ATOM 759 C C . ILE A 1 133 ? -40.218 -38.780 -10.148 1.00 19.35 137 ILE A C 1
ATOM 760 O O . ILE A 1 133 ? -39.617 -39.873 -10.140 1.00 18.83 137 ILE A O 1
ATOM 765 N N . ALA A 1 134 ? -39.710 -37.708 -10.747 1.00 19.66 138 ALA A N 1
ATOM 766 C CA . ALA A 1 134 ? -38.439 -37.807 -11.465 1.00 19.18 138 ALA A CA 1
ATOM 767 C C . ALA A 1 134 ? -37.309 -38.133 -10.473 1.00 19.78 138 ALA A C 1
ATOM 768 O O . ALA A 1 134 ? -36.404 -38.920 -10.792 1.00 20.39 138 ALA A O 1
ATOM 770 N N . ALA A 1 135 ? -37.343 -37.489 -9.302 1.00 19.41 139 ALA A N 1
ATOM 771 C CA . ALA A 1 135 ? -36.321 -37.697 -8.256 1.00 21.04 139 ALA A CA 1
ATOM 772 C C . ALA A 1 135 ? -36.297 -39.179 -7.768 1.00 21.56 139 ALA A C 1
ATOM 773 O O . ALA A 1 135 ? -35.238 -39.724 -7.449 1.00 19.96 139 ALA A O 1
ATOM 775 N N . ASN A 1 136 ? -37.482 -39.794 -7.685 1.00 22.06 140 ASN A N 1
ATOM 776 C CA . ASN A 1 136 ? -37.589 -41.205 -7.331 1.00 22.52 140 ASN A CA 1
ATOM 777 C C . ASN A 1 136 ? -36.935 -42.092 -8.392 1.00 21.48 140 ASN A C 1
ATOM 778 O O . ASN A 1 136 ? -36.300 -43.098 -8.087 1.00 21.30 140 ASN A O 1
ATOM 783 N N . ILE A 1 137 ? -37.090 -41.710 -9.643 1.00 21.02 141 ILE A N 1
ATOM 784 C CA . ILE A 1 137 ? -36.447 -42.453 -10.712 1.00 21.59 141 ILE A CA 1
ATOM 785 C C . ILE A 1 137 ? -34.928 -42.302 -10.624 1.00 21.53 141 ILE A C 1
ATOM 786 O O . ILE A 1 137 ? -34.203 -43.289 -10.737 1.00 20.33 141 ILE A O 1
ATOM 791 N N . VAL A 1 138 ? -34.455 -41.076 -10.385 1.00 21.37 142 VAL A N 1
ATOM 792 C CA . VAL A 1 138 ? -33.001 -40.841 -10.199 1.00 22.23 142 VAL A CA 1
ATOM 793 C C . VAL A 1 138 ? -32.501 -41.688 -9.030 1.00 22.91 142 VAL A C 1
ATOM 794 O O . VAL A 1 138 ? -31.463 -42.358 -9.129 1.00 22.74 142 VAL A O 1
ATOM 798 N N . ARG A 1 139 ? -33.252 -41.668 -7.922 1.00 22.86 143 ARG A N 1
ATOM 799 C CA . ARG A 1 139 ? -32.894 -42.467 -6.761 1.00 22.72 143 ARG A CA 1
ATOM 800 C C . ARG A 1 139 ? -32.759 -43.943 -7.081 1.00 22.43 143 ARG A C 1
ATOM 801 O O . ARG A 1 139 ? -31.791 -44.557 -6.665 1.00 23.20 143 ARG A O 1
ATOM 809 N N . GLU A 1 140 ? -33.727 -44.504 -7.801 1.00 23.56 144 GLU A N 1
ATOM 810 C CA . GLU A 1 140 ? -33.681 -45.917 -8.178 1.00 24.40 144 GLU A CA 1
ATOM 811 C C . GLU A 1 140 ? -32.445 -46.268 -8.982 1.00 23.68 144 GLU A C 1
ATOM 812 O O . GLU A 1 140 ? -31.811 -47.301 -8.721 1.00 23.36 144 GLU A O 1
ATOM 818 N N . GLU A 1 141 ? -32.078 -45.407 -9.935 1.00 22.69 145 GLU A N 1
ATOM 819 C CA . GLU A 1 141 ? -30.930 -45.704 -10.805 1.00 22.46 145 GLU A CA 1
ATOM 820 C C . GLU A 1 141 ? -29.623 -45.452 -10.082 1.00 22.30 145 GLU A C 1
ATOM 821 O O . GLU A 1 141 ? -28.691 -46.264 -10.182 1.00 22.02 145 GLU A O 1
ATOM 82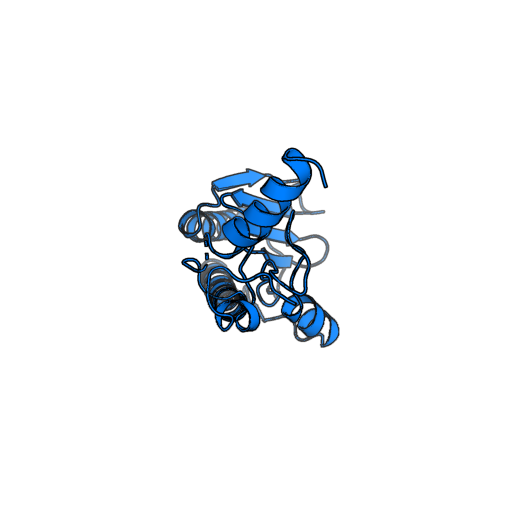7 N N . ALA A 1 142 ? -29.561 -44.365 -9.315 1.00 20.80 146 ALA A N 1
ATOM 828 C CA . ALA A 1 142 ? -28.354 -44.073 -8.518 1.00 20.89 146 ALA A CA 1
ATOM 829 C C . ALA A 1 142 ? -28.018 -45.210 -7.548 1.00 19.86 146 ALA A C 1
ATOM 830 O O . ALA A 1 142 ? -26.844 -45.516 -7.337 1.00 20.85 146 ALA A O 1
ATOM 832 N N . ALA A 1 143 ? -29.040 -45.841 -6.965 1.00 20.58 147 ALA A N 1
ATOM 833 C CA . ALA A 1 143 ? -28.810 -46.907 -5.984 1.00 20.78 147 ALA A CA 1
ATOM 834 C C . ALA A 1 143 ? -28.031 -48.067 -6.622 1.00 22.03 147 ALA A C 1
ATOM 835 O O . ALA A 1 143 ? -27.274 -48.774 -5.930 1.00 20.53 147 ALA A O 1
ATOM 837 N N . LYS A 1 144 ? -28.179 -48.242 -7.933 1.00 21.83 148 LYS A N 1
ATOM 838 C CA . LYS A 1 144 ? -27.533 -49.386 -8.614 1.00 24.05 148 LYS A CA 1
ATOM 839 C C . LYS A 1 144 ? -26.024 -49.169 -8.639 1.00 23.39 148 LYS A C 1
ATOM 840 O O . LYS A 1 144 ? -25.263 -50.104 -8.868 1.00 21.87 148 LYS A O 1
ATOM 846 N N . TYR A 1 145 ? -25.613 -47.894 -8.479 1.00 24.33 149 TYR A N 1
ATOM 847 C CA . TYR A 1 145 ? -24.210 -47.483 -8.436 1.00 23.98 149 TYR A CA 1
ATOM 848 C C . TYR A 1 145 ? -23.643 -47.302 -6.993 1.00 24.89 149 TYR A C 1
ATOM 849 O O . TYR A 1 145 ? -22.475 -46.917 -6.812 1.00 24.52 149 TYR A O 1
ATOM 858 N N . GLY A 1 146 ? -24.479 -47.595 -5.989 1.00 25.00 150 GLY A N 1
ATOM 859 C CA . GLY A 1 146 ? -24.140 -47.360 -4.588 1.00 25.39 150 GLY A CA 1
ATOM 860 C C . GLY A 1 146 ? -24.282 -45.919 -4.104 1.00 25.08 150 GLY A C 1
ATOM 861 O O . GLY A 1 146 ? -23.815 -45.573 -3.019 1.00 24.67 150 GLY A O 1
ATOM 862 N N . ALA A 1 147 ? -24.931 -45.078 -4.905 1.00 24.58 151 ALA A N 1
ATOM 863 C CA . ALA A 1 147 ? -25.243 -43.727 -4.498 1.00 23.47 151 ALA A CA 1
ATOM 864 C C . ALA A 1 147 ? -26.628 -43.683 -3.814 1.00 23.37 151 ALA A C 1
ATOM 865 O O . ALA A 1 147 ? -27.665 -43.813 -4.473 1.00 22.67 151 ALA A O 1
ATOM 867 N N . THR A 1 148 ? -26.636 -43.543 -2.487 1.00 23.13 152 THR A N 1
ATOM 868 C CA . THR A 1 148 ? -27.886 -43.593 -1.720 1.00 24.40 152 THR A CA 1
ATOM 869 C C . THR A 1 148 ? -28.032 -42.482 -0.660 1.00 24.33 152 THR A C 1
ATOM 870 O O . THR A 1 148 ? -29.011 -42.451 0.094 1.00 24.68 152 THR A O 1
ATOM 874 N N . THR A 1 149 ? -27.060 -41.590 -0.572 1.00 24.88 153 THR A N 1
ATOM 875 C CA . THR A 1 149 ? -27.140 -40.532 0.430 1.00 26.48 153 THR A CA 1
ATOM 876 C C . THR A 1 149 ? -27.797 -39.332 -0.253 1.00 26.54 153 THR A C 1
ATOM 877 O O . THR A 1 149 ? -27.234 -38.772 -1.196 1.00 24.66 153 THR A O 1
ATOM 881 N N . GLU A 1 150 ? -28.967 -38.944 0.247 1.00 27.81 154 GLU A N 1
ATOM 882 C CA . GLU A 1 150 ? -29.847 -37.993 -0.435 1.00 30.59 154 GLU A CA 1
ATOM 883 C C . GLU A 1 150 ? -29.677 -36.608 0.136 1.00 31.89 154 GLU A C 1
ATOM 884 O O . GLU A 1 150 ? -29.380 -36.478 1.327 1.00 31.77 154 GLU A O 1
ATOM 890 N N . SER A 1 151 ? -29.888 -35.584 -0.706 1.00 32.90 155 SER A N 1
ATOM 891 C CA . SER A 1 151 ? -30.039 -34.183 -0.235 1.00 34.21 155 SER A CA 1
ATOM 892 C C . SER A 1 151 ? -30.784 -33.269 -1.226 1.00 34.54 155 SER A C 1
ATOM 893 O O . SER A 1 151 ? -31.033 -33.636 -2.378 1.00 33.2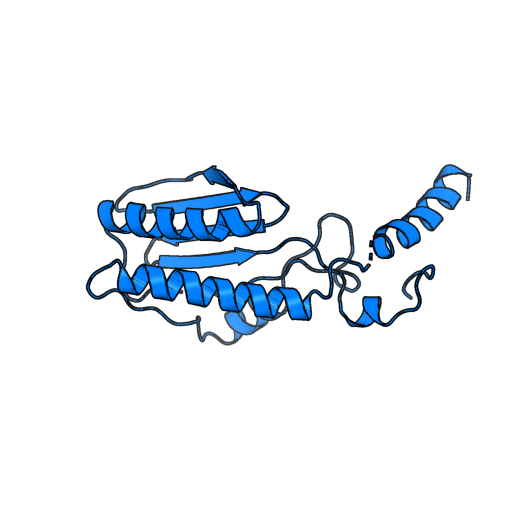6 155 SER A O 1
ATOM 896 N N . SER A 1 152 ? -31.186 -32.098 -0.727 1.00 35.31 156 SER A N 1
ATOM 897 C CA . SER A 1 152 ? -31.851 -31.061 -1.515 1.00 35.28 156 SER A CA 1
ATOM 898 C C . SER A 1 152 ? -31.467 -29.699 -0.921 1.00 36.27 156 SER A C 1
ATOM 899 O O . SER A 1 152 ? -31.702 -29.444 0.263 1.00 36.29 156 SER A O 1
ATOM 902 N N . LEU A 1 153 ? -30.847 -28.839 -1.731 1.00 36.78 157 LEU A N 1
ATOM 903 C CA . LEU A 1 153 ? -30.550 -27.454 -1.314 1.00 36.44 157 LEU A CA 1
ATOM 904 C C . LEU A 1 153 ? -31.794 -26.578 -1.267 1.00 35.67 157 LEU A C 1
ATOM 905 O O . LEU A 1 153 ? -31.780 -25.534 -0.608 1.00 35.67 157 LEU A O 1
ATOM 910 N N . PHE A 1 154 ? -32.854 -27.002 -1.967 1.00 34.86 158 PHE A N 1
ATOM 911 C CA . PHE A 1 154 ? -34.174 -26.307 -2.004 1.00 34.17 158 PHE A CA 1
ATOM 912 C C . PHE A 1 154 ? -35.224 -27.130 -2.776 1.00 33.49 158 PHE A C 1
ATOM 913 O O . PHE A 1 154 ? -34.860 -28.012 -3.516 1.00 32.95 158 PHE A O 1
ATOM 921 N N . ASN A 1 155 ? -36.520 -26.838 -2.599 1.00 33.61 159 ASN A N 1
ATOM 922 C CA . ASN A 1 155 ? -37.600 -27.480 -3.406 1.00 32.79 159 ASN A CA 1
ATOM 923 C C . ASN A 1 155 ? -38.921 -26.688 -3.479 1.00 32.34 159 ASN A C 1
ATOM 924 O O . ASN A 1 155 ? -39.850 -26.883 -2.680 1.00 33.23 159 ASN A O 1
ATOM 929 N N . GLU A 1 156 ? -39.002 -25.814 -4.464 1.00 30.29 160 GLU A N 1
ATOM 930 C CA . GLU A 1 156 ? -40.067 -24.837 -4.526 1.00 28.79 160 GLU A CA 1
ATOM 931 C C . GLU A 1 156 ? -40.199 -24.421 -5.971 1.00 26.88 160 GLU A C 1
ATOM 932 O O . GLU A 1 156 ? -39.386 -24.838 -6.794 1.00 24.90 160 GLU A O 1
ATOM 938 N N . SER A 1 157 ? -41.206 -23.604 -6.285 1.00 25.63 161 SER A N 1
ATOM 939 C CA . SER A 1 157 ? -41.333 -23.080 -7.642 1.00 25.41 161 SER A CA 1
ATOM 940 C C . SER A 1 157 ? -40.025 -22.450 -8.116 1.00 25.04 161 SER A C 1
ATOM 941 O O . SER A 1 157 ? -39.582 -22.741 -9.219 1.00 25.26 161 SER A O 1
ATOM 944 N N . ALA A 1 158 ? -39.383 -21.650 -7.259 1.00 24.42 162 ALA A N 1
ATOM 945 C CA . ALA A 1 158 ? -38.136 -20.954 -7.613 1.00 24.38 162 ALA A CA 1
ATOM 946 C C . ALA A 1 158 ? -36.974 -21.880 -8.004 1.00 24.42 162 ALA A C 1
ATOM 947 O O . ALA A 1 158 ? -36.220 -21.561 -8.927 1.00 25.39 162 ALA A O 1
ATOM 949 N N . LYS A 1 159 ? -36.835 -23.008 -7.299 1.00 22.33 163 LYS A N 1
ATOM 950 C CA . LYS A 1 159 ? -35.753 -23.930 -7.509 1.00 22.01 163 LYS A CA 1
ATOM 951 C C . LYS A 1 159 ? -36.098 -25.293 -6.945 1.00 20.66 163 LYS A C 1
ATOM 952 O O . LYS A 1 159 ? -36.699 -25.404 -5.858 1.00 19.86 163 LYS A O 1
ATOM 954 N N . ARG A 1 160 ? -35.724 -26.327 -7.680 1.00 18.69 164 ARG A N 1
ATOM 955 C CA . ARG A 1 160 ? -35.877 -27.683 -7.195 1.00 19.10 164 ARG A CA 1
ATOM 956 C C . ARG A 1 160 ? -34.574 -28.409 -7.440 1.00 19.71 164 ARG A C 1
ATOM 957 O O . ARG A 1 160 ? -34.015 -28.357 -8.547 1.00 18.24 164 ARG A O 1
ATOM 965 N N . ASP A 1 161 ? -34.108 -29.088 -6.396 1.00 19.22 165 ASP A N 1
ATOM 966 C CA . ASP A 1 161 ? -32.815 -29.755 -6.413 1.00 20.14 165 ASP A CA 1
ATOM 967 C C . ASP A 1 161 ? -33.001 -31.109 -5.748 1.00 19.58 165 ASP A C 1
ATOM 968 O O . ASP A 1 161 ? -33.672 -31.206 -4.701 1.00 18.83 165 ASP A O 1
ATOM 973 N N . TYR A 1 162 ? -32.448 -32.131 -6.376 1.00 18.68 166 TYR A N 1
ATOM 974 C CA . TYR A 1 162 ? -32.381 -33.453 -5.797 1.00 20.47 166 TYR A CA 1
ATOM 975 C C . TYR A 1 162 ? -31.000 -33.979 -6.080 1.00 20.34 166 TYR A C 1
ATOM 976 O O . TYR A 1 162 ? -30.600 -34.103 -7.238 1.00 19.69 166 TYR A O 1
ATOM 985 N N . ASP A 1 163 ? -30.267 -34.323 -5.022 1.00 20.16 167 ASP A N 1
ATOM 986 C CA . ASP A 1 163 ? -28.899 -34.790 -5.228 1.00 21.45 167 ASP A CA 1
ATOM 987 C C . ASP A 1 163 ? -28.743 -36.087 -4.414 1.00 21.53 167 ASP A C 1
ATOM 988 O O . ASP A 1 163 ? -29.207 -36.152 -3.272 1.00 21.35 167 ASP A O 1
ATOM 993 N N . VAL A 1 164 ? -28.152 -37.113 -5.019 1.00 21.16 168 VAL A N 1
ATOM 994 C CA . VAL A 1 164 ? -27.885 -38.376 -4.326 1.00 21.20 168 VAL A CA 1
ATOM 995 C C . VAL A 1 164 ? -26.459 -38.837 -4.674 1.00 21.52 168 VAL A C 1
ATOM 996 O O . VAL A 1 164 ? -26.040 -38.837 -5.878 1.00 20.29 168 VAL A O 1
ATOM 1000 N N . GLN A 1 165 ? -25.699 -39.160 -3.616 1.00 21.90 169 GLN A N 1
ATOM 1001 C CA . GLN A 1 165 ? -24.288 -39.509 -3.757 1.00 21.56 169 GLN A CA 1
ATOM 1002 C C . GLN A 1 165 ? -23.941 -40.750 -2.957 1.00 20.86 169 GLN A C 1
ATOM 1003 O O . GLN A 1 165 ? -24.650 -41.146 -2.043 1.00 19.58 169 GLN A O 1
ATOM 1009 N N . GLY A 1 166 ? -22.803 -41.335 -3.305 1.00 20.72 170 GLY A N 1
ATOM 1010 C CA . GLY A 1 166 ? -22.296 -42.486 -2.590 1.00 20.66 170 GLY A CA 1
ATOM 1011 C C . GLY A 1 166 ? -21.381 -43.240 -3.525 1.00 21.63 170 GLY A C 1
ATOM 1012 O O . GLY A 1 166 ? -21.591 -43.231 -4.746 1.00 20.41 170 GLY A O 1
ATOM 1013 N N . ASN A 1 167 ? -20.365 -43.889 -2.947 1.00 21.60 171 ASN A N 1
ATOM 1014 C CA . ASN A 1 167 ? -19.488 -44.762 -3.699 1.00 22.74 171 ASN A CA 1
ATOM 1015 C C . ASN A 1 167 ? -18.708 -43.941 -4.725 1.00 22.87 171 ASN A C 1
ATOM 1016 O O . ASN A 1 167 ? -18.206 -44.457 -5.725 1.00 22.26 171 ASN A O 1
ATOM 1021 N N . GLY A 1 168 ? -18.559 -42.652 -4.444 1.00 21.64 172 GLY A N 1
ATOM 1022 C CA . GLY A 1 168 ? -17.874 -41.764 -5.376 1.00 23.15 172 GLY A CA 1
ATOM 1023 C C . GLY A 1 168 ? -18.696 -41.286 -6.580 1.00 23.52 172 GLY A C 1
ATOM 1024 O O . GLY A 1 168 ? -18.168 -40.524 -7.405 1.00 24.06 172 GLY A O 1
ATOM 1025 N N . TYR A 1 169 ? -19.976 -41.668 -6.643 1.00 22.46 173 TYR A N 1
ATOM 1026 C CA . TYR A 1 169 ? -20.910 -41.134 -7.667 1.00 21.69 173 TYR A CA 1
ATOM 1027 C C . TYR A 1 169 ? -21.762 -40.007 -7.122 1.00 21.58 173 TYR A C 1
ATOM 1028 O O . TYR A 1 169 ? -21.952 -39.870 -5.878 1.00 20.70 173 TYR A O 1
ATOM 1037 N N . GLU A 1 170 ? -22.261 -39.175 -8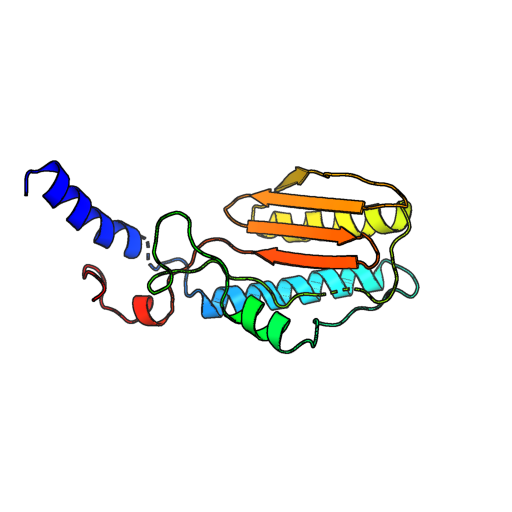.049 1.00 20.26 174 GLU A N 1
ATOM 1038 C CA . GLU A 1 170 ? -23.180 -38.109 -7.669 1.00 20.92 174 GLU A CA 1
ATOM 1039 C C . GLU A 1 170 ? -24.178 -37.937 -8.812 1.00 20.02 174 GLU A C 1
ATOM 1040 O O . GLU A 1 170 ? -23.764 -37.765 -9.939 1.00 20.04 174 GLU A O 1
ATOM 1046 N N . PHE A 1 171 ? -25.475 -38.025 -8.506 1.00 19.95 175 PHE A N 1
ATOM 1047 C CA . PHE A 1 171 ? -26.546 -37.840 -9.497 1.00 20.07 175 PHE A CA 1
ATOM 1048 C C . PHE A 1 171 ? -27.300 -36.628 -9.080 1.00 20.15 175 PHE A C 1
ATOM 1049 O O . PHE A 1 171 ? -27.726 -36.549 -7.936 1.00 20.59 175 PHE A O 1
ATOM 1057 N N . ARG A 1 172 ? -27.516 -35.684 -10.002 1.00 19.89 176 ARG A N 1
ATOM 1058 C CA . ARG A 1 172 ? -28.179 -34.434 -9.621 1.00 19.48 176 ARG A CA 1
ATOM 1059 C C . ARG A 1 172 ? -29.207 -33.992 -10.666 1.00 19.83 176 ARG A C 1
ATOM 1060 O O . ARG A 1 172 ? -28.889 -33.853 -11.855 1.00 16.89 176 ARG A O 1
ATOM 1068 N N . LEU A 1 173 ? -30.422 -33.785 -10.180 1.00 19.35 177 LEU A N 1
ATOM 1069 C CA . LEU A 1 173 ? -31.499 -33.243 -10.947 1.00 21.42 177 LEU A CA 1
ATOM 1070 C C . LEU A 1 173 ? -31.745 -31.851 -10.370 1.00 20.64 177 LEU A C 1
ATOM 1071 O O . LEU A 1 173 ? -32.194 -31.715 -9.233 1.00 20.13 177 LEU A O 1
ATOM 1076 N N . LEU A 1 174 ? -31.419 -30.817 -11.148 1.00 20.29 178 LEU A N 1
ATOM 1077 C CA . LEU A 1 174 ? -31.499 -29.464 -10.681 1.00 19.99 178 LEU A CA 1
ATOM 1078 C C . LEU A 1 174 ? -32.351 -28.637 -11.623 1.00 19.28 178 LEU A C 1
ATOM 1079 O O . LEU A 1 174 ? -32.191 -28.706 -12.828 1.00 19.68 178 LEU A O 1
ATOM 1084 N N . GLN A 1 175 ? -33.217 -27.821 -11.054 1.00 18.37 179 GLN A N 1
ATOM 1085 C CA . GLN A 1 175 ? -34.063 -26.947 -11.829 1.00 17.62 179 GLN A CA 1
ATOM 1086 C C . GLN A 1 175 ? -34.062 -25.593 -11.190 1.00 18.19 179 GLN A C 1
ATOM 1087 O O . GLN A 1 175 ? -34.477 -25.452 -10.029 1.00 17.48 179 GLN A O 1
ATOM 1093 N N . ILE A 1 176 ? -33.604 -24.602 -11.938 1.00 17.11 180 ILE A N 1
ATOM 1094 C CA . ILE A 1 176 ? -33.796 -23.242 -11.540 1.00 18.90 180 ILE A CA 1
ATOM 1095 C C . ILE A 1 176 ? -34.768 -22.607 -12.558 1.00 18.66 180 ILE A C 1
ATOM 1096 O O . ILE A 1 176 ? -35.994 -22.499 -12.293 1.00 18.75 180 ILE A O 1
ATOM 1101 N N . LYS A 1 177 ? -34.223 -22.179 -13.700 1.00 18.34 181 LYS A N 1
ATOM 1102 C CA . LYS A 1 177 ? -35.038 -21.624 -14.795 1.00 18.50 181 LYS A CA 1
ATOM 1103 C C . LYS A 1 177 ? -35.422 -22.744 -15.772 1.00 18.35 181 LYS A C 1
ATOM 1104 O O . LYS A 1 177 ? -36.465 -22.689 -16.435 1.00 19.07 181 LYS A O 1
ATOM 1110 N N . PHE A 1 178 ? -34.590 -23.779 -15.822 1.00 17.57 182 PHE A N 1
ATOM 1111 C CA . PHE A 1 178 ? -34.796 -24.953 -16.701 1.00 17.31 182 PHE A CA 1
ATOM 1112 C C . PHE A 1 178 ? -34.200 -26.133 -15.941 1.00 17.42 182 PHE A C 1
ATOM 1113 O O . PHE A 1 178 ? -33.418 -25.907 -15.019 1.00 17.46 182 PHE A O 1
ATOM 1121 N N . ALA A 1 179 ? -34.574 -27.366 -16.308 1.00 17.27 183 ALA A N 1
ATOM 1122 C CA . ALA A 1 179 ? -34.154 -28.544 -15.584 1.00 17.47 183 ALA A CA 1
ATOM 1123 C C . ALA A 1 179 ? -33.086 -29.375 -16.292 1.00 18.59 183 ALA A C 1
ATOM 1124 O O . ALA A 1 179 ? -33.165 -29.607 -17.500 1.00 16.98 183 ALA A O 1
ATOM 1126 N N . THR A 1 180 ? -32.088 -29.820 -15.524 1.00 18.54 184 THR A N 1
ATOM 1127 C CA . THR A 1 180 ? -31.020 -30.640 -16.077 1.00 20.22 184 THR A CA 1
ATOM 1128 C C . THR A 1 180 ? -30.836 -31.860 -15.200 1.00 20.20 184 THR A C 1
ATOM 1129 O O . THR A 1 180 ? -31.231 -31.862 -14.037 1.00 19.42 184 THR A O 1
ATOM 1133 N N . LEU A 1 181 ? -30.242 -32.900 -15.779 1.00 20.27 185 LEU A N 1
ATOM 1134 C CA . LEU A 1 181 ? -29.730 -34.017 -15.048 1.00 20.42 185 LEU A CA 1
ATOM 1135 C C . LEU A 1 181 ? -28.216 -34.109 -15.297 1.00 21.17 185 LEU A C 1
ATOM 1136 O O . LEU A 1 181 ? -27.753 -34.120 -16.472 1.00 18.37 185 LEU A O 1
ATOM 1141 N N . ASN A 1 182 ? -27.440 -34.223 -14.202 1.00 21.07 186 ASN A N 1
ATOM 1142 C CA . ASN A 1 182 ? -26.018 -34.452 -14.349 1.00 21.74 186 ASN A CA 1
ATOM 1143 C C . ASN A 1 182 ? -25.571 -35.619 -13.495 1.00 22.12 186 ASN A C 1
ATOM 1144 O O . ASN A 1 182 ? -26.205 -35.919 -12.493 1.00 20.82 186 ASN A O 1
ATOM 1149 N N . ILE A 1 183 ? -24.510 -36.282 -13.944 1.00 20.81 187 ILE A N 1
ATOM 1150 C CA . ILE A 1 183 ? -23.968 -37.405 -13.212 1.00 21.54 187 ILE A CA 1
ATOM 1151 C C . ILE A 1 183 ? -22.458 -37.336 -13.296 1.00 21.82 187 ILE A C 1
ATOM 1152 O O . ILE A 1 183 ? -21.892 -37.197 -14.405 1.00 22.02 187 ILE A O 1
ATOM 1157 N N . THR A 1 184 ? -21.813 -37.498 -12.148 1.00 22.43 188 THR A N 1
ATOM 1158 C CA . THR A 1 184 ? -20.372 -37.622 -12.100 1.00 22.61 188 THR A CA 1
ATOM 1159 C C . THR A 1 184 ? -20.081 -38.959 -11.455 1.00 21.69 188 THR A C 1
ATOM 1160 O O . THR A 1 184 ? -20.754 -39.356 -10.492 1.00 20.77 188 THR A O 1
ATOM 1164 N N . GLY A 1 185 ? -19.097 -39.655 -11.991 1.00 20.49 189 GLY A N 1
ATOM 1165 C CA . GLY A 1 185 ? -18.783 -40.985 -11.458 1.00 20.73 189 GLY A CA 1
ATOM 1166 C C . GLY A 1 185 ? -17.619 -40.972 -10.489 1.00 20.67 189 GLY A C 1
ATOM 1167 O O . GLY A 1 185 ? -17.062 -39.939 -10.143 1.00 20.70 189 GLY A O 1
ATOM 1168 N N . ASP A 1 186 ? -17.271 -42.168 -10.029 1.00 21.86 190 ASP A N 1
ATOM 1169 C CA . ASP A 1 186 ? -16.131 -42.376 -9.200 1.00 23.43 190 ASP A CA 1
ATOM 1170 C C . ASP A 1 186 ? -14.887 -42.158 -10.078 1.00 23.42 190 ASP A C 1
ATOM 1171 O O . ASP A 1 186 ? -15.022 -41.950 -11.286 1.00 22.84 190 ASP A O 1
ATOM 1176 N N . CYS A 1 187 ? -13.701 -42.202 -9.458 1.00 24.79 191 CYS A N 1
ATOM 1177 C CA . CYS A 1 187 ? -12.424 -42.009 -10.114 1.00 25.09 191 CYS A CA 1
ATOM 1178 C C . CYS A 1 187 ? -12.049 -43.291 -10.869 1.00 23.91 191 CYS A C 1
ATOM 1179 O O . CYS A 1 187 ? -12.207 -44.399 -10.323 1.00 24.34 191 CYS A O 1
ATOM 1182 N N . PHE A 1 188 ? -11.602 -43.164 -12.122 1.00 21.43 192 PHE A N 1
ATOM 1183 C CA . PHE A 1 188 ? -11.131 -44.349 -12.893 1.00 19.70 192 PHE A CA 1
ATOM 1184 C C . PHE A 1 188 ? -9.844 -43.954 -13.565 1.00 19.07 192 PHE A C 1
ATOM 1185 O O . PHE A 1 188 ? -9.716 -42.836 -13.979 1.00 18.43 192 PHE A O 1
ATOM 1193 N N . LEU A 1 189 ? -8.903 -44.888 -13.664 1.00 18.02 193 LEU A N 1
ATOM 1194 C CA . LEU A 1 189 ? -7.695 -44.717 -14.459 1.00 17.16 193 LEU A CA 1
ATOM 1195 C C . LEU A 1 189 ? -8.046 -44.537 -15.920 1.00 18.02 193 LEU A C 1
ATOM 1196 O O . LEU A 1 189 ? -8.919 -45.225 -16.456 1.00 17.87 193 LEU A O 1
ATOM 1201 N N . LEU A 1 190 ? -7.333 -43.634 -16.589 1.00 18.08 194 LEU A N 1
ATOM 1202 C CA . LEU A 1 190 ? -7.429 -43.519 -18.023 1.00 18.15 194 LEU A CA 1
ATOM 1203 C C . LEU A 1 190 ? -6.978 -44.827 -18.693 1.00 17.77 194 LEU A C 1
ATOM 1204 O O . LEU A 1 190 ? -6.095 -45.503 -18.179 1.00 17.29 194 LEU A O 1
ATOM 1209 N N . GLN A 1 191 ? -7.564 -45.177 -19.837 1.00 17.74 195 GLN A N 1
ATOM 1210 C CA . GLN A 1 191 ? -7.100 -46.355 -20.560 1.00 18.79 195 GLN A CA 1
ATOM 1211 C C . GLN A 1 191 ? -5.580 -46.322 -20.844 1.00 18.41 195 GLN A C 1
ATOM 1212 O O . GLN A 1 191 ? -4.919 -47.347 -20.778 1.00 17.87 195 GLN A O 1
ATOM 1218 N N . LYS A 1 192 ? -5.004 -45.148 -21.088 1.00 19.65 196 LYS A N 1
ATOM 1219 C CA . LYS A 1 192 ? -3.543 -45.103 -21.332 1.00 20.23 196 LYS A CA 1
ATOM 1220 C C . LYS A 1 192 ? -2.699 -45.594 -20.141 1.00 20.33 196 LYS A C 1
ATOM 1221 O O . LYS A 1 192 ? -1.619 -46.186 -20.325 1.00 20.68 196 LYS A O 1
ATOM 1227 N N . VAL A 1 193 ? -3.198 -45.362 -18.920 1.00 19.28 197 VAL A N 1
ATOM 1228 C CA . VAL A 1 193 ? -2.566 -45.924 -17.708 1.00 19.00 197 VAL A CA 1
ATOM 1229 C C . VAL A 1 193 ? -2.791 -47.434 -17.595 1.00 18.53 197 VAL A C 1
ATOM 1230 O O . VAL A 1 193 ? -1.868 -48.195 -17.241 1.00 16.97 197 VAL A O 1
ATOM 1234 N N . LEU A 1 194 ? -4.006 -47.885 -17.933 1.00 19.62 198 LEU A N 1
ATOM 1235 C CA . LEU A 1 194 ? -4.281 -49.333 -17.937 1.00 20.06 198 LEU A CA 1
ATOM 1236 C C . LEU A 1 194 ? -3.382 -50.050 -18.921 1.00 20.11 198 LEU A C 1
ATOM 1237 O O . LEU A 1 194 ? -3.018 -51.196 -18.689 1.00 21.32 198 LEU A O 1
ATOM 1242 N N . ASP A 1 195 ? -2.991 -49.374 -19.999 1.00 20.89 199 ASP A N 1
ATOM 1243 C CA . ASP A 1 195 ? -2.049 -49.969 -20.973 1.00 22.19 199 ASP A CA 1
ATOM 1244 C C . ASP A 1 195 ? -0.598 -50.009 -20.488 1.00 22.89 199 ASP A C 1
ATOM 1245 O O . ASP A 1 195 ? 0.245 -50.639 -21.118 1.00 23.58 199 ASP A O 1
ATOM 1250 N N . LEU A 1 196 ? -0.312 -49.335 -19.373 1.00 23.62 200 LEU A N 1
ATOM 1251 C CA . LEU A 1 196 ? 1.019 -49.421 -18.760 1.00 24.67 200 LEU A CA 1
ATOM 1252 C C . LEU A 1 196 ? 1.136 -50.710 -17.977 1.00 24.18 200 LEU A C 1
ATOM 1253 O O . LEU A 1 196 ? 0.176 -51.124 -17.355 1.00 23.11 200 LEU A O 1
ATOM 1258 N N . PRO A 1 197 ? 2.331 -51.343 -17.986 1.00 25.37 201 PRO A N 1
ATOM 1259 C CA . PRO A 1 197 ? 2.456 -52.613 -17.279 1.00 25.27 201 PRO A CA 1
ATOM 1260 C C . PRO A 1 197 ? 2.258 -52.313 -15.796 1.00 25.25 201 PRO A C 1
ATOM 1261 O O . PRO A 1 197 ? 2.632 -51.234 -15.341 1.00 24.54 201 PRO A O 1
ATOM 1265 N N . ALA A 1 198 ? 1.678 -53.253 -15.065 1.00 25.81 202 ALA A N 1
ATOM 1266 C CA . ALA A 1 198 ? 1.438 -53.078 -13.628 1.00 26.42 202 ALA A CA 1
ATOM 1267 C C . ALA A 1 198 ? 2.757 -52.995 -12.818 1.00 26.86 202 ALA A C 1
ATOM 1268 O O . ALA A 1 198 ? 3.762 -53.627 -13.178 1.00 26.64 202 ALA A O 1
ATOM 1270 N N . GLY A 1 199 ? 2.764 -52.204 -11.746 1.00 26.74 203 GLY A N 1
ATOM 1271 C CA . GLY A 1 199 ? 3.927 -52.103 -10.878 1.00 27.35 203 GLY A CA 1
ATOM 1272 C C . GLY A 1 199 ? 4.937 -51.052 -11.311 1.00 28.21 203 GLY A C 1
ATOM 1273 O O . GLY A 1 199 ? 6.044 -50.961 -10.780 1.00 27.22 203 GLY A O 1
ATOM 1274 N N . GLN A 1 200 ? 4.548 -50.238 -12.274 1.00 29.43 204 GLN A N 1
ATOM 1275 C CA . GLN A 1 200 ? 5.429 -49.203 -12.768 1.00 31.10 204 GLN A CA 1
ATOM 1276 C C . GLN A 1 200 ? 4.806 -47.856 -12.499 1.00 31.91 204 GLN A C 1
ATOM 1277 O O . GLN A 1 200 ? 3.589 -47.724 -12.584 1.00 30.71 204 GLN A O 1
ATOM 1283 N N . LEU A 1 201 ? 5.631 -46.852 -12.200 1.00 32.95 205 LEU A N 1
ATOM 1284 C CA . LEU A 1 201 ? 5.110 -45.489 -12.063 1.00 35.05 205 LEU A CA 1
ATOM 1285 C C . LEU A 1 201 ? 4.796 -44.890 -13.432 1.00 35.74 205 LEU A C 1
ATOM 1286 O O . LEU A 1 201 ? 5.604 -44.994 -14.356 1.00 35.55 205 LEU A O 1
ATOM 1291 N N . PRO A 1 202 ? 3.614 -44.269 -13.587 1.00 37.18 206 PRO A N 1
ATOM 1292 C CA . PRO A 1 202 ? 3.432 -43.668 -14.896 1.00 38.01 206 PRO A CA 1
ATOM 1293 C C . PRO A 1 202 ? 4.436 -42.533 -15.066 1.00 39.26 206 PRO A C 1
ATOM 1294 O O . PRO A 1 202 ? 4.696 -41.798 -14.101 1.00 38.99 206 PRO A O 1
ATOM 1298 N N . PRO A 1 203 ? 5.042 -42.424 -16.263 1.00 40.32 207 PRO A N 1
ATOM 1299 C CA . PRO A 1 203 ? 5.927 -41.293 -16.546 1.00 40.99 207 PRO A CA 1
ATOM 1300 C C . PRO A 1 203 ? 5.167 -39.967 -16.523 1.00 41.32 207 PRO A C 1
ATOM 1301 O O . PRO A 1 203 ? 5.717 -38.962 -16.055 1.00 42.28 207 PRO A O 1
#

Solvent-accessible surface area: 9371 Å² total

Secondary structure (DSSP, 8-state):
--HHHHHHHHHHHHHHH--TT--HHHHHHHHHHHHHHHHHHHHHHSTT--------HHHHHHHHH-EE-SSS-TTTEEE-BPPP---SPPPHHHHHHHHHHHHHHHHTTT--EEE-S-BSSS-EEEEEEETTEEEEEEESSSEEEEEE---EE-HHHHTSPTTS---

Sequence (167 aa):
PDTSRRLTGEQKIQLIDSRNKGSYEAARERLTATARIIADRVSAAIPGQTWKFDDDPNIQQSDRNGALCDKLTADIARRPIANSVFGATFSAEDFKIAANIVREEAAKYGATTESSLFNESAKRDYDVQGNGYEFRLLQIKFATLNITGDCFLLQKVLDLPAGQLPP

Organism: Mycobacterium tuberculosis (strain ATCC 25618 / H37Rv) (NCBI:txid83332)

InterPro domains:
  IPR032018 Putative lipoprotein, pathogenic bacteria [PF16708] (40-194)

Radius of gyration: 18.61 Å; Cα contacts (8 Å, |Δi|>4): 300; chains: 1; bounding box: 62×33×33 Å

B-factor: mean 24.1, std 6.16, range [9.56, 51.28]

CATH classification: 3.30.2030.20

Foldseek 3Di:
DDVVVVVVVLVLLVVLLVLVVDALVVVQVVVLVLQVVLQVVLPVVDPPKDKDQDPDPVLVVVQVQAADAPPDDSLWKHWHKHRKMIDDADDLVSLVVSLVSQQVSVVVQVFHQWDWPDGDPQKTWIWTGGPQKIWIWIDHPHTMIMIIGHMGTHVVSSPDDRSDDDD

Nearest PDB structures (foldseek):
  2v7s-assembly1_A-2  TM=1.004E+00  e=7.292E-32  Mycobacterium tuberculosis H37Rv
  1lfo-assembly1_A  TM=7.222E-01  e=3.496E-01  Rattus norvegicus
  1vr8-assembly1_A  TM=4.787E-01  e=1.941E-01  Thermotoga maritima
  5c8b-assembly1_B  TM=5.024E-01  e=1.069E+00  Bifidobacterium adolescentis
  5vba-assembly2_B  TM=4.102E-01  e=2.436E+00  Tequatrovirus T4